Protein AF-A0A1M5DDL8-F1 (afdb_monomer_lite)

Secondary structure (DSSP, 8-state):
--------S-SSSSSSSSSS-S--PPP----PPEEEEEEEEEEETTEEEETTEEEEEEEEEEEEEEEEETTEEEEEEE-GGG--TT-EEEEEE-TTS-EEEEEEEE--

pLDDT: mean 79.61, std 21.24, range [33.72, 97.06]

Sequence (108 aa):
MIAKGAAPVGFLLILAVLVQGLFTAPPCAAQGHRFLNGRVEALEPQTLVIDGNEFPIHPHCQVFIQSRVSGAIQEDPGEIKDLRVRDQVTIRINPEGSVDQILIERYH

Radius of gyration: 28.94 Å; chains: 1; bounding box: 76×80×45 Å

Structure (mmCIF, N/CA/C/O backbone):
data_AF-A0A1M5DDL8-F1
#
_entry.id   AF-A0A1M5DDL8-F1
#
loop_
_atom_site.group_PDB
_atom_site.id
_atom_site.type_symbol
_atom_site.label_atom_id
_atom_site.label_alt_id
_atom_site.label_comp_id
_atom_site.label_asym_id
_atom_site.label_entity_id
_atom_site.label_seq_id
_atom_site.pdbx_PDB_ins_code
_atom_site.Cartn_x
_atom_site.Cartn_y
_atom_site.Cartn_z
_atom_site.occupancy
_atom_site.B_iso_or_equiv
_atom_site.auth_seq_id
_atom_site.auth_comp_id
_atom_site.auth_asym_id
_atom_site.auth_atom_id
_atom_site.pdbx_PDB_model_num
ATOM 1 N N . MET A 1 1 ? 60.513 -61.195 -32.822 1.00 39.25 1 MET A N 1
ATOM 2 C CA . MET A 1 1 ? 60.461 -59.719 -32.776 1.00 39.25 1 MET A CA 1
ATOM 3 C C . MET A 1 1 ? 59.472 -59.316 -31.691 1.00 39.25 1 MET A C 1
ATOM 5 O O . MET A 1 1 ? 58.354 -59.808 -31.690 1.00 39.25 1 MET A O 1
ATOM 9 N N . ILE A 1 2 ? 59.946 -58.530 -30.725 1.00 36.59 2 ILE A N 1
ATOM 10 C CA . ILE A 1 2 ? 59.203 -57.862 -29.637 1.00 36.59 2 ILE A CA 1
ATOM 11 C C . ILE A 1 2 ? 58.346 -56.757 -30.312 1.00 36.59 2 ILE A C 1
ATOM 13 O O . ILE A 1 2 ? 58.822 -56.172 -31.278 1.00 36.59 2 ILE A O 1
ATOM 17 N N . ALA A 1 3 ? 57.075 -56.498 -29.978 1.00 33.72 3 ALA A N 1
ATOM 18 C CA . ALA A 1 3 ? 56.663 -55.817 -28.752 1.00 33.72 3 ALA A CA 1
ATOM 19 C C . ALA A 1 3 ? 55.163 -55.962 -28.420 1.00 33.72 3 ALA A C 1
ATOM 21 O O . ALA A 1 3 ? 54.294 -55.850 -29.281 1.00 33.72 3 ALA A O 1
ATOM 22 N N . LYS A 1 4 ? 54.897 -56.117 -27.114 1.00 42.97 4 LYS A N 1
ATOM 23 C CA . LYS A 1 4 ? 53.691 -55.643 -26.422 1.00 42.97 4 LYS A CA 1
ATOM 24 C C . LYS A 1 4 ? 53.614 -54.115 -26.538 1.00 42.97 4 LYS A C 1
ATOM 26 O O . LYS A 1 4 ? 54.635 -53.455 -26.376 1.00 42.97 4 LYS A O 1
ATOM 31 N N . GLY A 1 5 ? 52.414 -53.561 -26.680 1.00 37.72 5 GLY A N 1
ATOM 32 C CA . GLY A 1 5 ? 52.197 -52.120 -26.554 1.00 37.72 5 GLY A CA 1
ATOM 33 C C . GLY A 1 5 ? 50.715 -51.782 -26.543 1.00 37.72 5 GLY A C 1
ATOM 34 O O . GLY A 1 5 ? 50.092 -51.694 -27.592 1.00 37.72 5 GLY A O 1
ATOM 35 N N . ALA A 1 6 ? 50.161 -51.645 -25.341 1.00 49.34 6 ALA A N 1
ATOM 36 C CA . ALA A 1 6 ? 48.825 -51.129 -25.101 1.00 49.34 6 ALA A CA 1
ATOM 37 C C . ALA A 1 6 ? 48.674 -49.723 -25.705 1.00 49.34 6 ALA A C 1
ATOM 39 O O . ALA A 1 6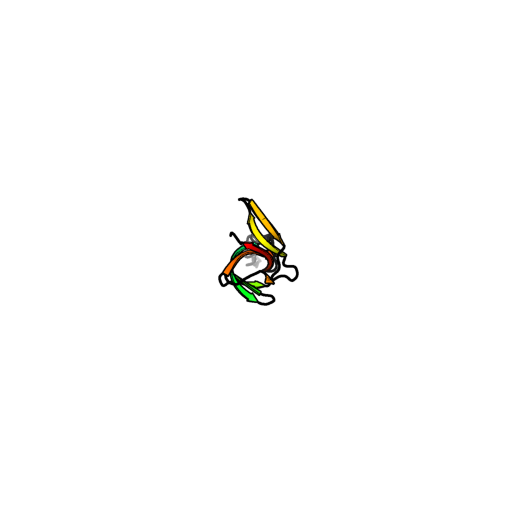 ? 49.529 -48.869 -25.483 1.00 49.34 6 ALA A O 1
ATOM 40 N N . ALA A 1 7 ? 47.573 -49.476 -26.413 1.00 47.25 7 ALA A N 1
ATOM 41 C CA . ALA A 1 7 ? 47.107 -48.125 -26.705 1.00 47.25 7 ALA A CA 1
ATOM 42 C C . ALA A 1 7 ? 45.867 -47.847 -25.830 1.00 47.25 7 ALA A C 1
ATOM 44 O O . ALA A 1 7 ? 44.967 -48.688 -25.769 1.00 47.25 7 ALA A O 1
ATOM 45 N N . PRO A 1 8 ? 45.847 -46.732 -25.082 1.00 48.94 8 PRO A N 1
ATOM 46 C CA . PRO A 1 8 ? 44.968 -46.533 -23.936 1.00 48.94 8 PRO A CA 1
ATOM 47 C C . PRO A 1 8 ? 43.523 -46.223 -24.341 1.00 48.94 8 PRO A C 1
ATOM 49 O O . PRO A 1 8 ? 43.257 -45.355 -25.170 1.00 48.94 8 PRO A O 1
ATOM 52 N N . VAL A 1 9 ? 42.587 -46.871 -23.645 1.00 49.62 9 VAL A N 1
ATOM 53 C CA . VAL A 1 9 ? 41.129 -46.628 -23.622 1.00 49.62 9 VAL A CA 1
ATOM 54 C C . VAL A 1 9 ? 40.812 -45.303 -22.893 1.00 49.62 9 VAL A C 1
ATOM 56 O O . VAL A 1 9 ? 39.950 -45.225 -22.030 1.00 49.62 9 VAL A O 1
ATOM 59 N N . GLY A 1 10 ? 41.563 -44.238 -23.173 1.00 45.41 10 GLY A N 1
ATOM 60 C CA . GLY A 1 10 ? 41.657 -43.081 -22.275 1.00 45.41 10 GLY A CA 1
ATOM 61 C C . GLY A 1 10 ? 41.602 -41.717 -22.944 1.00 45.41 10 GLY A C 1
ATOM 62 O O . GLY A 1 10 ? 42.085 -40.762 -22.350 1.00 45.41 10 GLY A O 1
ATOM 63 N N . PHE A 1 11 ? 41.076 -41.598 -24.167 1.00 41.62 11 PHE A N 1
ATOM 64 C CA . PHE A 1 11 ? 41.104 -40.311 -24.880 1.00 41.62 11 PHE A CA 1
ATOM 65 C C . PHE A 1 11 ? 39.832 -39.964 -25.662 1.00 41.62 11 PHE A C 1
ATOM 67 O O . PHE A 1 11 ? 39.866 -39.202 -26.620 1.00 41.62 11 PHE A O 1
ATOM 74 N N . LEU A 1 12 ? 38.685 -40.507 -25.253 1.00 40.31 12 LEU A N 1
ATOM 75 C CA . LEU A 1 12 ? 37.387 -40.157 -25.844 1.00 40.31 12 LEU A CA 1
ATOM 76 C C . LEU A 1 12 ? 36.331 -39.907 -24.762 1.00 40.31 12 LEU A C 1
ATOM 78 O O . LEU A 1 12 ? 35.172 -40.277 -24.885 1.00 40.31 12 LEU A O 1
ATOM 82 N N . LEU A 1 13 ? 36.768 -39.289 -23.664 1.00 44.38 13 LEU A N 1
ATOM 83 C CA . LEU A 1 13 ? 35.917 -38.914 -22.531 1.00 44.38 13 LEU A CA 1
ATOM 84 C C . LEU A 1 13 ? 36.257 -37.509 -22.001 1.00 44.38 13 LEU A C 1
ATOM 86 O O . LEU A 1 13 ? 35.996 -37.191 -20.849 1.00 44.38 13 LEU A O 1
ATOM 90 N N . ILE A 1 14 ? 36.848 -36.656 -22.848 1.00 50.62 14 ILE A N 1
ATOM 91 C CA . ILE A 1 14 ? 37.189 -35.259 -22.510 1.00 50.62 14 ILE A CA 1
ATOM 92 C C . ILE A 1 14 ? 36.778 -34.299 -23.645 1.00 50.62 14 ILE A C 1
ATOM 94 O O . ILE A 1 14 ? 37.400 -33.271 -23.875 1.00 50.62 14 ILE A O 1
ATOM 98 N N . LEU A 1 15 ? 35.713 -34.625 -24.387 1.00 41.25 15 LEU A N 1
ATOM 99 C CA . LEU A 1 15 ? 35.094 -33.685 -25.338 1.00 41.25 15 LEU A CA 1
ATOM 100 C C . LEU A 1 15 ? 33.578 -33.531 -25.139 1.00 41.25 15 LEU A C 1
ATOM 102 O O . LEU A 1 15 ? 32.898 -32.957 -25.977 1.00 41.25 15 LEU A O 1
ATOM 106 N N . ALA A 1 16 ? 33.040 -34.028 -24.022 1.00 45.97 16 ALA A N 1
ATOM 107 C CA . ALA A 1 16 ? 31.632 -33.842 -23.659 1.00 45.97 16 ALA A CA 1
ATOM 108 C C . ALA A 1 16 ? 31.428 -32.825 -22.518 1.00 45.97 16 ALA A C 1
ATOM 110 O O . ALA A 1 16 ? 30.296 -32.503 -22.184 1.00 45.97 16 ALA A O 1
ATOM 111 N N . VAL A 1 17 ? 32.508 -32.297 -21.926 1.00 49.91 17 VAL A N 1
ATOM 112 C CA . VAL A 1 17 ? 32.436 -31.450 -20.715 1.00 49.91 17 VAL A CA 1
ATOM 113 C C . VAL A 1 17 ? 32.627 -29.954 -21.012 1.00 49.91 17 VAL A C 1
ATOM 115 O O . VAL A 1 17 ? 32.419 -29.118 -20.142 1.00 49.91 17 VAL A O 1
ATOM 118 N N . LEU A 1 18 ? 32.966 -29.569 -22.248 1.00 46.00 18 LEU A N 1
ATOM 119 C CA . LEU A 1 18 ? 33.378 -28.189 -22.553 1.00 46.00 18 LEU A CA 1
ATOM 120 C C . LEU A 1 18 ? 32.330 -27.316 -23.264 1.00 46.00 18 LEU A C 1
ATOM 122 O O . LEU A 1 18 ? 32.648 -26.203 -23.668 1.00 46.00 18 LEU A O 1
ATOM 126 N N . VAL A 1 19 ? 31.077 -27.776 -23.381 1.00 48.41 19 VAL A N 1
ATOM 127 C CA . VAL A 1 19 ? 29.967 -26.984 -23.960 1.00 48.41 19 VAL A CA 1
ATOM 128 C C . VAL A 1 19 ? 28.689 -27.095 -23.115 1.00 48.41 19 VAL A C 1
ATOM 130 O O . VAL A 1 19 ? 27.586 -27.229 -23.629 1.00 48.41 19 VAL A O 1
ATOM 133 N N . GLN A 1 20 ? 28.822 -27.063 -21.787 1.00 47.41 20 GLN A N 1
ATOM 134 C CA . GLN A 1 20 ? 27.682 -26.808 -20.886 1.00 47.41 20 GLN A CA 1
ATOM 135 C C . GLN A 1 20 ? 27.871 -25.549 -20.024 1.00 47.41 20 GLN A C 1
ATOM 137 O O . GLN A 1 20 ? 27.001 -25.192 -19.239 1.00 47.41 20 GLN A O 1
ATOM 142 N N . GLY A 1 21 ? 28.977 -24.822 -20.205 1.00 48.19 21 GLY A N 1
ATOM 143 C CA . GLY A 1 21 ? 29.317 -23.628 -19.426 1.00 48.19 21 GLY A CA 1
ATOM 144 C C . GLY A 1 21 ? 28.793 -22.310 -19.997 1.00 48.19 21 GLY A C 1
ATOM 145 O O . GLY A 1 21 ? 29.508 -21.317 -19.930 1.00 48.19 21 GLY A O 1
ATOM 146 N N . LEU A 1 22 ? 27.605 -22.281 -20.609 1.00 53.03 22 LEU A N 1
ATOM 147 C CA . LEU A 1 22 ? 27.123 -21.072 -21.293 1.00 53.03 22 LEU A CA 1
ATOM 148 C C . LEU A 1 22 ? 25.635 -20.777 -21.103 1.00 53.03 22 LEU A C 1
ATOM 150 O O . LEU A 1 22 ? 25.024 -20.195 -21.981 1.00 53.03 22 LEU A O 1
ATOM 154 N N . PHE A 1 23 ? 25.051 -21.115 -19.952 1.00 54.66 23 PHE A N 1
ATOM 155 C CA . PHE A 1 23 ? 23.749 -20.559 -19.554 1.00 54.66 23 PHE A CA 1
ATOM 156 C C . PHE A 1 23 ? 23.627 -20.410 -18.038 1.00 54.66 23 PHE A C 1
ATOM 158 O O . PHE A 1 23 ? 22.750 -20.991 -17.416 1.00 54.66 23 PHE A O 1
ATOM 165 N N . THR A 1 24 ? 24.481 -19.592 -17.432 1.00 51.19 24 THR A N 1
ATOM 166 C CA . THR A 1 24 ? 24.142 -18.950 -16.155 1.00 51.19 24 THR A CA 1
ATOM 167 C C . THR A 1 24 ? 24.708 -17.539 -16.156 1.00 51.19 24 THR A C 1
ATOM 169 O O . THR A 1 24 ? 25.619 -17.210 -15.399 1.00 51.19 24 THR A O 1
ATOM 172 N N . ALA A 1 25 ? 24.157 -16.672 -17.009 1.00 50.19 25 ALA A N 1
ATOM 173 C CA . ALA A 1 25 ? 23.990 -15.315 -16.518 1.00 50.19 25 ALA A CA 1
ATOM 174 C C . ALA A 1 25 ? 23.084 -15.472 -15.284 1.00 50.19 25 ALA A C 1
ATOM 176 O O . ALA A 1 25 ? 21.985 -16.017 -15.447 1.00 50.19 25 ALA A O 1
ATOM 177 N N . PRO A 1 26 ? 23.506 -15.104 -14.057 1.00 54.75 26 PRO A N 1
ATOM 178 C CA . PRO A 1 26 ? 22.509 -14.889 -13.021 1.00 54.75 26 PRO A CA 1
ATOM 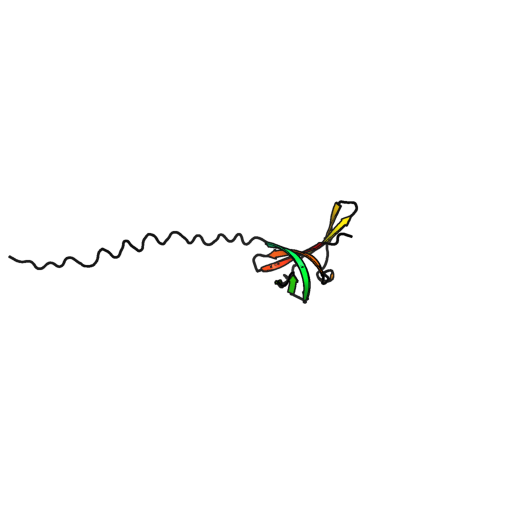179 C C . PRO A 1 26 ? 21.478 -13.955 -13.655 1.00 54.75 26 PRO A C 1
ATOM 181 O O . PRO A 1 26 ? 21.901 -13.018 -14.350 1.00 54.75 26 PRO A O 1
ATOM 184 N N . PRO A 1 27 ? 20.160 -14.211 -13.531 1.00 50.91 27 PRO A N 1
ATOM 185 C CA . PRO A 1 27 ? 19.205 -13.195 -13.920 1.00 50.91 27 PRO A CA 1
ATOM 186 C C . PRO A 1 27 ? 19.698 -11.947 -13.209 1.00 50.91 27 PRO A C 1
ATOM 188 O O . PRO A 1 27 ? 19.857 -11.947 -11.987 1.00 50.91 27 PRO A O 1
ATOM 191 N N . CYS A 1 28 ? 20.096 -10.944 -13.989 1.00 48.12 28 CYS A N 1
ATOM 192 C CA . CYS A 1 28 ? 20.357 -9.630 -13.460 1.00 48.12 28 CYS A CA 1
ATOM 193 C C . CYS A 1 28 ? 18.976 -9.211 -12.976 1.00 48.12 28 CYS A C 1
ATOM 195 O O . CYS A 1 28 ? 18.156 -8.710 -13.743 1.00 48.12 28 CYS A O 1
ATOM 197 N N . ALA A 1 29 ? 18.653 -9.616 -11.749 1.00 52.66 29 ALA A N 1
ATOM 198 C CA . ALA A 1 29 ? 17.470 -9.211 -11.059 1.00 52.66 29 ALA A CA 1
ATOM 199 C C . ALA A 1 29 ? 17.738 -7.735 -10.859 1.00 52.66 29 ALA A C 1
ATOM 201 O O . ALA A 1 29 ? 18.417 -7.328 -9.919 1.00 52.66 29 ALA A O 1
ATOM 202 N N . ALA A 1 30 ? 17.265 -6.934 -11.810 1.00 51.50 30 ALA A N 1
ATOM 203 C CA . ALA A 1 30 ? 16.796 -5.615 -11.493 1.00 51.50 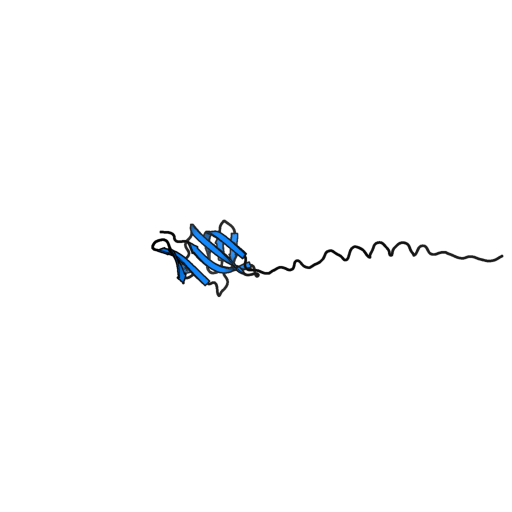30 ALA A CA 1
ATOM 204 C C . ALA A 1 30 ? 15.793 -5.847 -10.362 1.00 51.50 30 ALA A C 1
ATOM 206 O O . ALA A 1 30 ? 14.625 -6.155 -10.587 1.00 51.50 30 ALA A O 1
ATOM 207 N N . GLN A 1 31 ? 16.308 -5.842 -9.136 1.00 64.06 31 GLN A N 1
ATOM 208 C CA . GLN A 1 31 ? 15.566 -5.811 -7.895 1.00 64.06 31 GLN A CA 1
ATOM 209 C C . GLN A 1 31 ? 14.954 -4.412 -7.859 1.00 64.06 31 GLN A C 1
ATOM 211 O O . GLN A 1 31 ? 15.420 -3.505 -7.181 1.00 64.06 31 GLN A O 1
ATOM 216 N N . GLY A 1 32 ? 14.003 -4.206 -8.762 1.00 77.56 32 GLY A N 1
ATOM 217 C CA . GLY A 1 32 ? 13.247 -2.988 -8.916 1.00 77.56 32 GLY A CA 1
ATOM 218 C C . GLY A 1 32 ? 12.005 -3.077 -8.056 1.00 77.56 32 GLY A C 1
ATOM 219 O O . GLY A 1 32 ? 11.511 -4.164 -7.745 1.00 77.56 32 GLY A O 1
ATOM 220 N N . HIS A 1 33 ? 11.491 -1.913 -7.693 1.00 87.31 33 HIS A N 1
ATOM 221 C CA . HIS A 1 33 ? 10.183 -1.834 -7.075 1.00 87.31 33 HIS A CA 1
ATOM 222 C C . HIS A 1 33 ? 9.128 -2.423 -8.015 1.00 87.31 33 HIS A C 1
ATOM 224 O O . HIS A 1 33 ? 9.144 -2.178 -9.225 1.00 87.31 33 HIS A O 1
ATOM 230 N N . ARG A 1 34 ? 8.205 -3.199 -7.452 1.00 92.19 34 ARG A N 1
ATOM 231 C CA . ARG A 1 34 ? 7.029 -3.704 -8.163 1.00 92.19 34 ARG A CA 1
ATOM 232 C C . ARG A 1 34 ? 5.820 -2.888 -7.746 1.00 92.19 34 ARG A C 1
ATOM 234 O O . ARG A 1 34 ? 5.686 -2.560 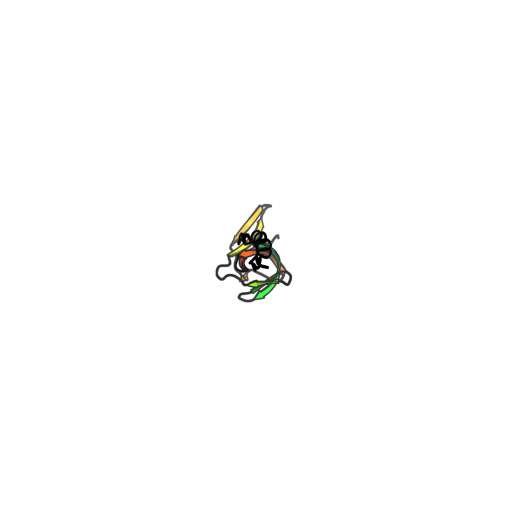-6.575 1.00 92.19 34 ARG A O 1
ATOM 241 N N . PHE A 1 35 ? 4.940 -2.596 -8.692 1.00 93.69 35 PHE A N 1
ATOM 242 C CA . PHE A 1 35 ? 3.682 -1.914 -8.413 1.00 93.69 35 PHE A CA 1
ATOM 243 C C . PHE A 1 35 ? 2.528 -2.890 -8.606 1.00 93.69 35 PHE A C 1
ATOM 245 O O . PHE A 1 35 ? 2.538 -3.675 -9.559 1.00 93.69 35 PHE A O 1
ATOM 252 N N . LEU A 1 36 ? 1.567 -2.865 -7.689 1.00 94.19 36 LEU A N 1
ATOM 253 C CA . LEU A 1 36 ? 0.370 -3.692 -7.750 1.00 94.19 36 LEU A CA 1
ATOM 254 C C . LEU A 1 36 ? -0.846 -2.852 -7.388 1.00 94.19 36 LEU A C 1
ATOM 256 O O . LEU A 1 36 ? -0.848 -2.168 -6.370 1.00 94.19 36 LEU A O 1
ATOM 260 N N . ASN A 1 37 ? -1.881 -2.950 -8.213 1.00 95.00 37 ASN A N 1
ATOM 261 C CA . ASN A 1 37 ? -3.163 -2.314 -7.960 1.00 95.00 37 ASN A CA 1
ATOM 262 C C . ASN A 1 37 ? -4.128 -3.391 -7.486 1.00 95.00 37 ASN A C 1
ATOM 264 O O . ASN A 1 37 ? -4.130 -4.489 -8.044 1.00 95.00 37 ASN A O 1
ATOM 268 N N . GLY A 1 38 ? -4.963 -3.068 -6.511 1.00 95.50 38 GLY A N 1
ATOM 269 C CA . GLY A 1 38 ? -5.961 -4.009 -6.032 1.00 95.50 38 GLY A CA 1
ATOM 270 C C . GLY A 1 38 ? -6.843 -3.434 -4.943 1.00 95.50 38 GLY A C 1
ATOM 271 O O . GLY A 1 38 ? -6.801 -2.236 -4.644 1.00 95.50 38 GLY A O 1
ATOM 272 N N . ARG A 1 39 ? -7.675 -4.296 -4.366 1.00 96.38 39 ARG A N 1
ATOM 273 C CA . ARG A 1 39 ? -8.597 -3.927 -3.298 1.00 96.38 39 ARG A CA 1
ATOM 274 C C . ARG A 1 39 ? -8.129 -4.468 -1.959 1.00 96.38 39 ARG A C 1
ATOM 276 O O . ARG A 1 39 ? -7.804 -5.643 -1.837 1.00 96.38 39 ARG A O 1
ATOM 283 N N . VAL A 1 40 ? -8.174 -3.625 -0.932 1.00 96.00 40 VAL A N 1
ATOM 284 C CA . VAL A 1 40 ? -7.873 -4.047 0.441 1.00 96.00 40 VAL A CA 1
ATOM 285 C C . VAL A 1 40 ? -8.965 -4.990 0.945 1.00 96.00 40 VAL A C 1
ATOM 287 O O . VAL A 1 40 ? -10.139 -4.618 1.000 1.00 96.00 40 VAL A O 1
ATOM 290 N N . GLU A 1 41 ? -8.593 -6.194 1.359 1.00 96.56 41 GLU A N 1
ATOM 291 C CA . GLU A 1 41 ? -9.509 -7.182 1.944 1.00 96.56 41 GLU A CA 1
ATOM 292 C C . GLU A 1 41 ? -9.381 -7.246 3.467 1.00 96.56 41 GLU A C 1
ATOM 294 O O . GLU A 1 41 ? -10.388 -7.353 4.168 1.00 96.56 41 GLU A O 1
ATOM 299 N N . ALA A 1 42 ? -8.158 -7.106 3.980 1.00 94.12 42 ALA A N 1
ATOM 300 C CA . ALA A 1 42 ? -7.859 -7.064 5.404 1.00 94.12 42 ALA A CA 1
ATOM 301 C C . ALA A 1 42 ? -6.626 -6.192 5.686 1.00 94.12 42 ALA A C 1
ATOM 303 O O . ALA A 1 42 ? -5.750 -6.019 4.835 1.00 94.12 42 ALA A O 1
ATOM 304 N N . LEU A 1 43 ? -6.579 -5.644 6.901 1.00 93.06 43 LEU A N 1
ATOM 305 C CA . LEU A 1 43 ? -5.472 -4.843 7.410 1.00 93.06 43 LEU A CA 1
ATOM 306 C C . LEU A 1 43 ? -5.121 -5.327 8.817 1.00 93.06 43 LEU A C 1
ATOM 308 O O . LEU A 1 43 ? -5.935 -5.232 9.737 1.00 93.06 43 LEU A O 1
ATOM 312 N N . GLU A 1 44 ? -3.900 -5.817 8.970 1.00 89.94 44 GLU A N 1
ATOM 313 C CA . GLU A 1 44 ? -3.299 -6.192 10.245 1.00 89.94 44 GLU A CA 1
ATOM 314 C C . GLU A 1 44 ? -2.165 -5.212 10.592 1.00 89.94 44 GLU A C 1
ATOM 316 O O . GLU A 1 44 ? -1.706 -4.472 9.718 1.00 89.94 44 GLU A O 1
ATOM 321 N N . PRO A 1 45 ? -1.663 -5.180 11.843 1.00 85.06 45 PRO A N 1
ATOM 322 C CA . PRO A 1 45 ? -0.672 -4.186 12.268 1.00 85.06 45 PRO A CA 1
ATOM 323 C C . PRO A 1 45 ? 0.597 -4.104 11.406 1.00 85.06 45 PRO A C 1
ATOM 325 O O . PRO A 1 45 ? 1.239 -3.057 11.379 1.00 85.06 45 PRO A O 1
ATOM 328 N N . GLN A 1 46 ? 0.977 -5.195 10.735 1.00 91.81 46 GLN A N 1
ATOM 329 C CA . GLN A 1 46 ? 2.173 -5.275 9.886 1.00 91.81 46 GLN A CA 1
ATOM 330 C C . GLN A 1 46 ? 1.919 -5.991 8.553 1.00 91.81 46 GLN A C 1
ATOM 332 O O . GLN A 1 46 ? 2.871 -6.251 7.820 1.00 91.81 46 GLN A O 1
ATOM 337 N N . THR A 1 47 ? 0.663 -6.296 8.223 1.00 94.94 47 THR A N 1
ATOM 338 C CA . THR A 1 47 ? 0.314 -7.076 7.030 1.00 94.94 47 THR A CA 1
ATOM 339 C C . THR A 1 47 ? -0.873 -6.440 6.328 1.00 94.94 47 THR A C 1
ATOM 341 O O . THR A 1 47 ? -1.860 -6.057 6.958 1.00 94.94 47 THR A O 1
ATOM 344 N N . LEU A 1 48 ? -0.778 -6.335 5.010 1.00 95.12 48 LEU A N 1
ATOM 345 C CA . LEU A 1 48 ? -1.819 -5.826 4.133 1.00 95.12 48 LEU A CA 1
ATOM 346 C C . LEU A 1 48 ? -2.272 -6.944 3.198 1.00 95.12 48 LEU A C 1
ATOM 348 O O . LEU A 1 48 ? -1.440 -7.551 2.527 1.00 95.12 48 LEU A O 1
ATOM 352 N N . VAL A 1 49 ? -3.579 -7.196 3.134 1.00 96.31 49 VAL A N 1
ATOM 353 C CA . VAL A 1 49 ? -4.146 -8.209 2.237 1.00 96.31 49 VAL A CA 1
ATOM 354 C C . VAL A 1 49 ? -4.848 -7.520 1.077 1.00 96.31 49 VAL A C 1
ATOM 356 O O . VAL A 1 49 ? -5.796 -6.759 1.292 1.00 96.31 49 VAL A O 1
ATOM 359 N N . ILE A 1 50 ? -4.376 -7.777 -0.143 1.00 95.19 50 ILE A N 1
ATOM 360 C CA . ILE A 1 50 ? -4.912 -7.212 -1.384 1.00 95.19 50 ILE A CA 1
ATOM 361 C C . ILE A 1 50 ? -5.245 -8.337 -2.360 1.00 95.19 50 ILE A C 1
ATOM 363 O O . ILE A 1 50 ? -4.361 -9.106 -2.744 1.00 95.19 50 ILE A O 1
ATOM 367 N N . ASP A 1 51 ? -6.511 -8.405 -2.775 1.00 92.50 51 ASP A N 1
ATOM 368 C CA . ASP A 1 51 ? -7.038 -9.405 -3.715 1.00 92.50 51 ASP A CA 1
ATOM 369 C C . ASP A 1 51 ? -6.569 -10.843 -3.382 1.00 92.50 51 ASP A C 1
ATOM 371 O O . ASP A 1 51 ? -6.042 -11.564 -4.235 1.00 92.50 51 ASP A O 1
ATOM 375 N N . GLY A 1 52 ? -6.677 -11.238 -2.108 1.00 91.94 52 GLY A N 1
ATOM 376 C CA . GLY A 1 52 ? -6.250 -12.543 -1.594 1.00 91.94 52 GLY A CA 1
ATOM 377 C C . GLY A 1 52 ? -4.740 -12.748 -1.404 1.00 91.94 52 GLY A C 1
ATOM 378 O O . GLY A 1 52 ? -4.333 -13.840 -1.011 1.00 91.94 52 GLY A O 1
ATOM 379 N N . ASN A 1 53 ? -3.900 -11.741 -1.667 1.00 93.50 53 ASN A N 1
ATOM 380 C CA . ASN A 1 53 ? -2.450 -11.814 -1.471 1.00 93.50 53 ASN A CA 1
ATOM 381 C C . ASN A 1 53 ? -2.024 -11.016 -0.239 1.00 93.50 53 ASN A C 1
ATOM 383 O O . ASN A 1 53 ? -2.413 -9.860 -0.076 1.00 93.50 53 ASN A O 1
ATOM 387 N N . GLU A 1 54 ? -1.186 -11.619 0.597 1.00 95.94 54 GLU A N 1
ATOM 388 C CA . GLU A 1 54 ? -0.665 -10.994 1.811 1.00 95.94 54 GLU A CA 1
ATOM 389 C C . GLU A 1 54 ? 0.692 -10.339 1.550 1.00 95.94 54 GLU A C 1
ATOM 391 O O . GLU A 1 54 ? 1.592 -10.946 0.963 1.00 95.94 54 GLU A O 1
ATOM 396 N N . PHE A 1 55 ? 0.852 -9.107 2.027 1.00 95.62 55 PHE A N 1
ATOM 397 C CA . PHE A 1 55 ? 2.085 -8.347 1.898 1.00 95.62 55 PHE A CA 1
ATOM 398 C C . PHE A 1 55 ? 2.512 -7.757 3.247 1.00 95.62 55 PHE A C 1
ATOM 400 O O . PHE A 1 55 ? 1.719 -7.054 3.880 1.00 95.62 55 PHE A O 1
ATOM 407 N N . PRO A 1 56 ? 3.761 -7.977 3.692 1.00 96.69 56 PRO A N 1
ATOM 408 C CA . PRO A 1 56 ? 4.272 -7.328 4.890 1.00 96.69 56 PRO A CA 1
ATOM 409 C C . PRO A 1 56 ? 4.457 -5.827 4.645 1.00 96.69 56 PRO A C 1
ATOM 411 O O . PRO A 1 56 ? 4.924 -5.413 3.584 1.00 96.69 56 PRO A O 1
ATOM 414 N N . ILE A 1 57 ? 4.115 -5.003 5.629 1.00 95.50 57 ILE A N 1
ATOM 415 C CA . ILE A 1 57 ? 4.250 -3.545 5.572 1.00 95.50 57 ILE A CA 1
ATOM 416 C C . ILE A 1 57 ? 5.634 -3.162 6.098 1.00 95.50 57 ILE A C 1
ATOM 418 O O . ILE A 1 57 ? 6.006 -3.503 7.222 1.00 95.50 57 ILE A O 1
ATOM 422 N N . HIS A 1 58 ? 6.401 -2.430 5.295 1.00 95.31 58 HIS A N 1
ATOM 423 C CA . HIS A 1 58 ? 7.712 -1.943 5.699 1.00 95.31 58 HIS A CA 1
ATOM 424 C C . HIS A 1 58 ? 7.577 -0.903 6.835 1.00 95.31 58 HIS A C 1
ATOM 426 O O . HIS A 1 58 ? 6.681 -0.056 6.777 1.00 95.31 58 HIS A O 1
ATOM 432 N N . PRO A 1 59 ? 8.481 -0.861 7.836 1.00 92.25 59 PRO A N 1
ATOM 433 C CA . PRO A 1 59 ? 8.399 0.096 8.952 1.00 92.25 59 PRO A CA 1
ATOM 434 C C . PRO A 1 59 ? 8.383 1.575 8.537 1.00 92.25 59 PRO A C 1
ATOM 436 O O . PRO A 1 59 ? 7.912 2.433 9.278 1.00 92.25 59 PRO A O 1
ATOM 439 N N . HIS A 1 60 ? 8.913 1.872 7.351 1.00 92.56 60 HIS A N 1
ATOM 440 C CA . HIS A 1 60 ? 8.954 3.212 6.761 1.00 92.56 60 HIS A CA 1
ATOM 441 C C . HIS A 1 60 ? 7.992 3.370 5.578 1.00 92.56 60 HIS A C 1
ATOM 443 O O . HIS A 1 60 ? 8.249 4.177 4.686 1.00 92.56 60 HIS A O 1
ATOM 449 N N . CYS A 1 61 ? 6.921 2.572 5.540 1.00 94.50 61 CYS A N 1
ATOM 450 C CA . CYS A 1 61 ? 5.922 2.646 4.486 1.00 94.50 61 CYS A CA 1
ATOM 451 C C . CYS A 1 61 ? 5.302 4.046 4.426 1.00 94.50 61 CYS A C 1
ATOM 453 O O . CYS A 1 61 ? 4.784 4.560 5.418 1.00 94.50 61 CYS A O 1
ATOM 455 N N . GLN A 1 62 ? 5.342 4.653 3.245 1.00 96.56 62 GLN A N 1
ATOM 456 C CA . GLN A 1 62 ? 4.703 5.938 2.986 1.00 96.56 62 GLN A CA 1
ATOM 457 C C . GLN A 1 62 ? 3.274 5.711 2.508 1.00 96.56 62 GLN A C 1
ATOM 459 O O . GLN A 1 62 ? 3.034 4.829 1.687 1.00 96.56 62 GLN A O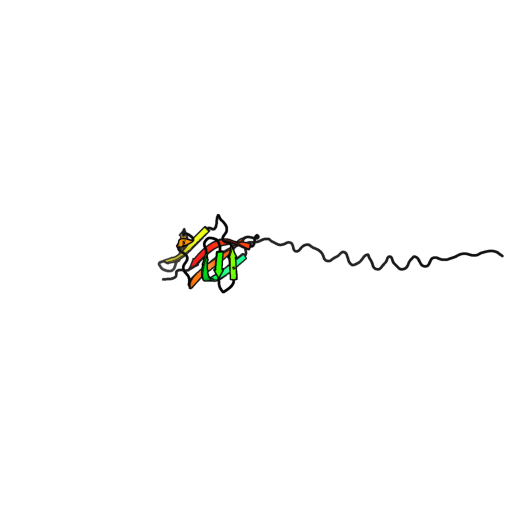 1
ATOM 464 N N . VAL A 1 63 ? 2.326 6.508 2.991 1.00 96.38 63 VAL A N 1
ATOM 465 C CA . VAL A 1 63 ? 0.933 6.430 2.548 1.00 96.38 63 VAL A CA 1
ATOM 466 C C . VAL A 1 63 ? 0.535 7.758 1.924 1.00 96.38 63 VAL A C 1
ATOM 468 O O . VAL A 1 63 ? 0.845 8.822 2.456 1.00 96.38 63 VAL A O 1
ATOM 471 N N . PHE A 1 64 ? -0.147 7.684 0.790 1.00 96.69 64 PHE A N 1
ATOM 472 C CA . PHE A 1 64 ? -0.657 8.824 0.046 1.00 96.69 64 PHE A CA 1
ATOM 473 C C . PHE A 1 64 ? -2.135 8.607 -0.246 1.00 96.69 64 PHE A C 1
ATOM 475 O O . PHE A 1 64 ? -2.557 7.489 -0.536 1.00 96.69 64 PHE A O 1
ATOM 482 N N . ILE A 1 65 ? -2.926 9.670 -0.186 1.00 95.50 65 ILE A N 1
ATOM 483 C CA . ILE A 1 65 ? -4.337 9.661 -0.558 1.00 95.50 65 ILE A CA 1
ATOM 484 C C . ILE A 1 65 ? -4.451 10.429 -1.863 1.00 95.50 65 ILE A C 1
ATOM 486 O O . ILE A 1 65 ? -4.221 11.635 -1.916 1.00 95.50 65 ILE A O 1
ATOM 490 N N . GLN A 1 66 ? -4.800 9.712 -2.920 1.00 93.75 66 GLN A N 1
ATOM 491 C CA . GLN A 1 66 ? -5.058 10.297 -4.215 1.00 93.75 66 GLN A CA 1
ATOM 492 C C . GLN A 1 66 ? -6.529 10.693 -4.305 1.00 93.75 66 GLN A C 1
ATOM 494 O O . GLN A 1 66 ? -7.420 9.845 -4.229 1.00 93.75 66 GLN A O 1
ATOM 499 N N . SER A 1 67 ? -6.786 11.982 -4.489 1.00 90.88 67 SER A N 1
ATOM 500 C CA . SER A 1 67 ? -8.128 12.524 -4.677 1.00 90.88 67 SER A CA 1
ATOM 501 C C . SER A 1 67 ? -8.239 13.265 -6.007 1.00 90.88 67 SER A C 1
ATOM 503 O O . SER A 1 67 ? -7.243 13.677 -6.611 1.00 90.88 67 SER A O 1
ATOM 505 N N . ARG A 1 68 ? -9.472 13.408 -6.505 1.00 87.88 68 ARG A N 1
ATOM 506 C CA . ARG A 1 68 ? -9.760 14.240 -7.676 1.00 87.88 68 ARG A CA 1
ATOM 507 C C . ARG A 1 68 ? -10.394 15.546 -7.215 1.00 87.88 68 ARG A C 1
ATOM 509 O O . ARG A 1 68 ? -11.510 15.546 -6.707 1.00 87.88 68 ARG A O 1
ATOM 516 N N . VAL A 1 69 ? -9.712 16.660 -7.463 1.00 84.75 69 VAL A N 1
ATOM 517 C CA . VAL A 1 69 ? -10.190 18.007 -7.129 1.00 84.75 69 VAL A CA 1
ATOM 518 C C . VAL A 1 69 ? -10.240 18.831 -8.408 1.00 84.75 69 VAL A C 1
ATOM 520 O O . VAL A 1 69 ? -9.229 19.026 -9.078 1.00 84.75 69 VAL A O 1
ATOM 523 N N . SER A 1 70 ? -11.434 19.294 -8.786 1.00 83.50 70 SER A N 1
ATOM 524 C CA . SER A 1 70 ? -11.638 20.174 -9.951 1.00 83.50 70 SER A CA 1
ATOM 525 C C . SER A 1 70 ? -11.040 19.643 -11.268 1.00 83.50 70 SER A C 1
ATOM 527 O O . SER A 1 70 ? -10.556 20.408 -12.097 1.00 83.50 70 SER A O 1
ATOM 529 N N . GLY A 1 71 ? -11.065 18.320 -11.467 1.00 83.12 71 GLY A N 1
ATOM 530 C CA . GLY A 1 71 ? -10.537 17.658 -12.668 1.00 83.12 71 GLY A CA 1
ATOM 531 C C . GLY A 1 71 ? -9.036 17.347 -12.641 1.00 83.12 71 GLY A C 1
ATOM 532 O O . GLY A 1 71 ? -8.563 16.653 -13.539 1.00 83.12 71 GLY A O 1
ATOM 533 N N . ALA A 1 72 ? -8.305 17.783 -11.612 1.00 85.88 72 ALA A N 1
ATOM 534 C CA . ALA A 1 72 ? -6.907 17.430 -11.385 1.00 85.88 72 ALA A CA 1
ATOM 535 C C . ALA A 1 72 ? -6.775 16.277 -10.379 1.00 85.88 72 ALA A C 1
ATOM 537 O O . ALA A 1 72 ? -7.636 16.085 -9.518 1.00 85.88 72 ALA A O 1
ATOM 538 N N . ILE A 1 73 ? -5.690 15.512 -10.508 1.00 88.69 73 ILE A N 1
ATOM 539 C CA . ILE A 1 73 ? -5.281 14.509 -9.524 1.00 88.69 73 ILE A CA 1
ATOM 540 C C . ILE A 1 73 ? -4.363 15.187 -8.511 1.00 88.69 73 ILE A C 1
ATOM 542 O O . ILE A 1 73 ? -3.391 15.834 -8.901 1.00 88.69 73 ILE A O 1
ATOM 546 N N . GLN A 1 74 ? -4.686 15.038 -7.232 1.00 90.69 74 GLN A N 1
ATOM 547 C CA . GLN A 1 74 ? -3.890 15.527 -6.115 1.00 90.69 74 GLN A CA 1
ATOM 548 C C . GLN A 1 74 ? -3.528 14.355 -5.205 1.00 90.69 74 GLN A C 1
ATOM 550 O O . GLN A 1 74 ? -4.352 13.470 -4.977 1.00 90.69 74 GLN A O 1
ATOM 555 N N . GLU A 1 75 ? -2.296 14.357 -4.703 1.00 92.62 75 GLU A N 1
ATOM 556 C CA . GLU A 1 75 ? -1.791 13.366 -3.757 1.00 92.62 75 GLU A CA 1
ATOM 557 C C . GLU A 1 75 ? -1.466 14.064 -2.443 1.00 92.62 75 GLU A C 1
ATOM 559 O O . GLU A 1 75 ? -0.559 14.895 -2.375 1.00 92.62 75 GLU A O 1
ATOM 564 N N . ASP A 1 76 ? -2.224 13.728 -1.407 1.00 93.62 76 ASP A N 1
ATOM 565 C CA . ASP A 1 76 ? -2.030 14.252 -0.062 1.00 93.62 76 ASP A CA 1
ATOM 566 C C . ASP A 1 76 ? -1.347 13.187 0.813 1.00 93.62 76 ASP A C 1
ATOM 568 O O . ASP A 1 76 ? -1.587 11.989 0.628 1.00 93.62 76 ASP A O 1
ATOM 572 N N . PRO A 1 77 ? -0.481 13.574 1.765 1.00 94.75 77 PRO A N 1
ATOM 573 C CA . PRO A 1 77 ? 0.106 12.620 2.698 1.00 94.75 77 PRO A CA 1
ATOM 574 C C . PRO A 1 77 ? -0.990 11.970 3.552 1.00 94.75 77 PRO A C 1
ATOM 576 O O . PRO A 1 77 ? -1.893 12.650 4.040 1.00 94.75 77 PRO A O 1
ATOM 579 N N . GLY A 1 78 ? -0.891 10.660 3.750 1.00 93.94 78 GLY A N 1
ATOM 580 C CA . GLY A 1 78 ? -1.799 9.875 4.581 1.00 93.94 78 GLY A CA 1
ATOM 581 C C . GLY A 1 78 ? -1.055 8.986 5.572 1.00 93.94 78 GLY A C 1
ATOM 582 O O . GLY A 1 78 ? 0.175 8.995 5.669 1.00 93.94 78 GLY A O 1
ATOM 583 N N . GLU A 1 79 ? -1.815 8.178 6.298 1.00 94.31 79 GLU A N 1
ATOM 584 C CA . GLU A 1 79 ? -1.315 7.208 7.266 1.00 94.31 79 GLU A CA 1
ATOM 585 C C . GLU A 1 79 ? -1.931 5.818 7.038 1.00 94.31 79 GLU A C 1
ATOM 587 O O . GLU A 1 79 ? -3.001 5.673 6.451 1.00 94.31 79 GLU A O 1
ATOM 592 N N . ILE A 1 80 ? -1.299 4.765 7.573 1.00 92.25 80 ILE A N 1
ATOM 593 C CA . ILE A 1 80 ? -1.816 3.383 7.479 1.00 92.25 80 ILE A CA 1
ATOM 594 C C . ILE A 1 80 ? -3.236 3.270 8.053 1.00 92.25 80 ILE A C 1
ATOM 596 O O . ILE A 1 80 ? -4.055 2.521 7.533 1.00 92.25 80 ILE A O 1
ATOM 600 N N . LYS A 1 81 ? -3.563 4.056 9.087 1.00 92.25 81 LYS A N 1
ATOM 601 C CA . LYS A 1 81 ? -4.905 4.090 9.695 1.00 92.25 81 LYS A CA 1
ATOM 602 C C . LYS A 1 81 ? -5.996 4.632 8.760 1.00 92.25 81 LYS A C 1
ATOM 604 O O . LYS A 1 81 ? -7.177 4.451 9.051 1.00 92.25 81 LYS A O 1
ATOM 609 N N . ASP A 1 82 ? -5.621 5.320 7.680 1.00 93.56 82 ASP A N 1
ATOM 610 C CA . ASP A 1 82 ? -6.572 5.863 6.710 1.00 93.56 82 ASP A CA 1
ATOM 611 C C . ASP A 1 82 ? -7.069 4.799 5.726 1.00 93.56 82 ASP A C 1
ATOM 613 O O . ASP A 1 82 ? -8.120 5.003 5.106 1.00 93.56 82 ASP A O 1
ATOM 617 N N . LEU A 1 83 ? -6.358 3.667 5.625 1.00 93.19 83 LEU A N 1
ATOM 618 C CA . LEU A 1 83 ? -6.771 2.498 4.856 1.00 93.19 83 LEU A CA 1
ATOM 619 C C . LEU A 1 83 ? -8.024 1.874 5.448 1.00 93.19 83 LEU A C 1
ATOM 621 O O . LEU A 1 83 ? -8.149 1.661 6.656 1.00 93.19 83 LEU A O 1
ATOM 625 N N . ARG A 1 84 ? -8.948 1.519 4.565 1.00 94.50 84 ARG A N 1
ATOM 626 C CA . ARG A 1 84 ? -10.169 0.806 4.922 1.00 94.50 84 ARG A CA 1
ATOM 627 C C . ARG A 1 84 ? -10.297 -0.448 4.085 1.00 94.50 84 ARG A C 1
ATOM 629 O O . ARG A 1 84 ? -9.895 -0.496 2.927 1.00 94.50 84 ARG A O 1
ATOM 636 N N . VAL A 1 85 ? -10.929 -1.461 4.668 1.00 95.00 85 VAL A N 1
ATOM 637 C CA . VAL A 1 85 ? -11.358 -2.637 3.911 1.00 95.00 85 VAL A CA 1
ATOM 638 C C . VAL A 1 85 ? -12.267 -2.168 2.772 1.00 95.00 85 VAL A C 1
ATOM 640 O O . VAL A 1 85 ? -13.201 -1.396 2.999 1.00 95.00 85 VAL A O 1
ATOM 643 N N . ARG A 1 86 ? -11.995 -2.668 1.565 1.00 94.38 86 ARG A N 1
ATOM 644 C CA . ARG A 1 86 ? -12.565 -2.297 0.258 1.00 94.38 86 ARG A CA 1
ATOM 645 C C . ARG A 1 86 ? -12.004 -1.038 -0.402 1.00 94.38 86 ARG A C 1
ATOM 647 O O . ARG A 1 86 ? -12.463 -0.740 -1.504 1.00 94.38 86 ARG A O 1
ATOM 654 N N . ASP A 1 87 ? -11.038 -0.343 0.197 1.00 94.50 87 ASP A N 1
ATOM 655 C CA . ASP A 1 87 ? -10.351 0.747 -0.501 1.00 94.50 87 ASP A CA 1
ATOM 656 C C . ASP A 1 87 ? -9.620 0.202 -1.737 1.00 94.50 87 ASP A C 1
ATOM 658 O O . ASP A 1 87 ? -9.043 -0.891 -1.711 1.00 94.50 87 ASP A O 1
ATOM 662 N N . GLN A 1 88 ? -9.668 0.974 -2.822 1.00 96.06 88 GLN A N 1
ATOM 663 C CA . GLN A 1 88 ? -8.861 0.727 -4.008 1.00 96.06 88 GLN A CA 1
ATOM 664 C C . GLN A 1 88 ? -7.482 1.343 -3.770 1.00 96.06 88 GLN A C 1
ATOM 666 O O . GLN A 1 88 ? -7.382 2.512 -3.388 1.00 96.06 88 GLN A O 1
ATOM 671 N N . VAL A 1 89 ? -6.427 0.551 -3.945 1.00 96.56 89 VAL A N 1
ATOM 672 C CA . VAL A 1 89 ? -5.059 0.980 -3.653 1.00 96.56 89 VAL A CA 1
ATOM 673 C C . VAL A 1 89 ? -4.094 0.576 -4.756 1.00 96.56 89 VAL A C 1
ATOM 675 O O . VAL A 1 89 ? -4.246 -0.467 -5.393 1.00 96.56 89 VAL A O 1
ATOM 678 N N . THR A 1 90 ? -3.058 1.387 -4.919 1.00 96.62 90 THR A N 1
ATOM 679 C CA . THR A 1 90 ? -1.841 1.044 -5.649 1.00 96.62 90 THR A CA 1
ATOM 680 C C . THR A 1 90 ? -0.702 0.940 -4.638 1.00 96.62 90 THR A C 1
ATOM 682 O O . THR A 1 90 ? -0.401 1.901 -3.933 1.00 96.62 90 THR A O 1
ATOM 685 N N . ILE A 1 91 ? -0.064 -0.223 -4.535 1.00 96.50 91 ILE A N 1
ATOM 686 C CA . ILE A 1 91 ? 1.060 -0.461 -3.627 1.00 96.50 91 ILE A CA 1
ATOM 687 C C . ILE A 1 91 ? 2.376 -0.551 -4.387 1.00 96.50 91 ILE A C 1
ATOM 689 O O . ILE A 1 91 ? 2.436 -1.082 -5.497 1.00 96.50 91 ILE A O 1
ATOM 693 N N . ARG A 1 92 ? 3.446 -0.069 -3.758 1.00 96.31 92 ARG A N 1
ATOM 694 C CA . ARG A 1 92 ? 4.826 -0.298 -4.175 1.00 96.31 92 ARG A CA 1
ATOM 695 C C . ARG A 1 92 ? 5.453 -1.320 -3.242 1.00 96.31 92 ARG A C 1
ATOM 697 O O . ARG A 1 92 ? 5.441 -1.159 -2.025 1.00 96.31 92 ARG A O 1
ATOM 704 N N . ILE A 1 93 ? 5.985 -2.374 -3.835 1.00 95.38 93 ILE A N 1
ATOM 705 C CA . ILE A 1 93 ? 6.634 -3.484 -3.154 1.00 95.38 93 ILE A CA 1
ATOM 706 C C . ILE A 1 93 ? 8.132 -3.342 -3.406 1.00 95.38 93 ILE A C 1
ATOM 708 O O . ILE A 1 93 ? 8.575 -3.284 -4.559 1.00 95.38 93 ILE A O 1
ATOM 712 N N . ASN A 1 94 ? 8.907 -3.258 -2.330 1.00 94.06 94 ASN A N 1
ATOM 713 C CA . ASN A 1 94 ? 10.358 -3.207 -2.379 1.00 94.06 94 ASN A CA 1
ATOM 714 C C . ASN A 1 94 ? 10.941 -4.567 -2.828 1.00 94.06 94 ASN A C 1
ATOM 716 O O . ASN A 1 94 ? 10.235 -5.579 -2.862 1.00 94.06 94 ASN A O 1
ATOM 720 N N . PRO A 1 95 ? 12.235 -4.634 -3.174 1.00 91.06 95 PRO A N 1
ATOM 721 C CA . PRO A 1 95 ? 12.842 -5.885 -3.628 1.00 91.06 95 PRO A CA 1
ATOM 722 C C . PRO A 1 95 ? 12.851 -7.022 -2.600 1.00 91.06 95 PRO A C 1
ATOM 724 O O . PRO A 1 95 ? 12.991 -8.184 -2.977 1.00 91.06 95 PRO A O 1
ATOM 727 N N . GLU A 1 96 ? 12.694 -6.692 -1.319 1.00 91.06 96 GLU A N 1
ATOM 728 C CA . GLU A 1 96 ? 12.596 -7.646 -0.210 1.00 91.06 96 GLU A CA 1
ATOM 729 C C . GLU A 1 96 ? 11.190 -8.260 -0.097 1.00 91.06 96 GLU A C 1
ATOM 731 O O . GLU A 1 96 ? 10.990 -9.209 0.657 1.00 91.06 96 GLU A O 1
ATOM 736 N N . GLY A 1 97 ? 10.217 -7.751 -0.862 1.00 91.06 97 GLY A N 1
ATOM 737 C CA . GLY A 1 97 ? 8.839 -8.241 -0.888 1.00 91.06 97 GLY A CA 1
ATOM 738 C C . GLY A 1 97 ? 7.891 -7.534 0.083 1.00 91.06 97 GLY A C 1
ATOM 739 O O . GLY A 1 97 ? 6.744 -7.954 0.204 1.00 91.06 97 GLY A O 1
ATOM 740 N N . SER A 1 98 ? 8.334 -6.464 0.746 1.00 94.94 98 SER A N 1
ATOM 741 C CA . SER A 1 98 ? 7.511 -5.651 1.650 1.00 94.94 98 SER A CA 1
ATOM 742 C C . SER A 1 98 ? 6.996 -4.378 0.985 1.00 94.94 98 SER A C 1
ATOM 744 O O . SER A 1 98 ? 7.618 -3.832 0.075 1.00 94.94 98 SER A O 1
ATOM 746 N N . VAL A 1 99 ? 5.843 -3.896 1.435 1.00 96.31 99 VAL A N 1
ATOM 747 C CA . VAL A 1 99 ? 5.214 -2.679 0.923 1.00 96.31 99 VAL A CA 1
ATOM 748 C C . VAL A 1 99 ? 5.879 -1.462 1.544 1.00 96.31 99 VAL A C 1
ATOM 750 O O . VAL A 1 99 ? 5.828 -1.281 2.759 1.00 96.31 99 VAL A O 1
ATOM 753 N N . ASP A 1 100 ? 6.487 -0.617 0.716 1.00 96.00 100 ASP A N 1
ATOM 754 C CA . 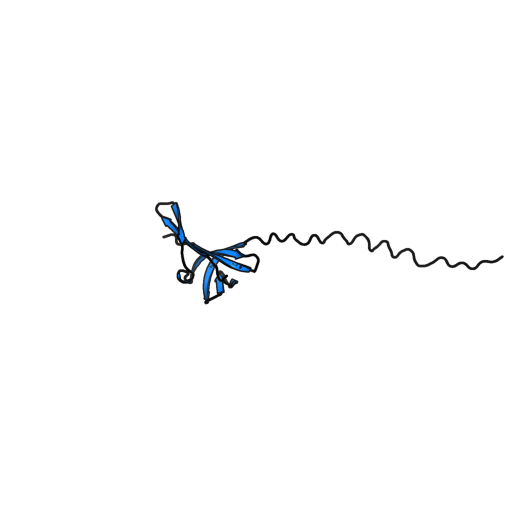ASP A 1 100 ? 7.155 0.615 1.145 1.00 96.00 100 ASP A CA 1
ATOM 755 C C . ASP A 1 100 ? 6.406 1.890 0.724 1.00 96.00 100 ASP A C 1
ATOM 757 O O . ASP A 1 100 ? 6.727 2.981 1.204 1.00 96.00 100 ASP A O 1
ATOM 761 N N . GLN A 1 101 ? 5.379 1.764 -0.120 1.00 96.75 101 GLN A N 1
ATOM 762 C CA . GLN A 1 101 ? 4.463 2.850 -0.458 1.00 96.75 101 GLN A CA 1
ATOM 763 C C . GLN A 1 101 ? 3.046 2.322 -0.707 1.00 96.75 101 GLN A C 1
ATOM 765 O O . GLN A 1 101 ? 2.870 1.294 -1.360 1.00 96.75 101 GLN A O 1
ATOM 770 N N . ILE A 1 102 ? 2.035 3.054 -0.246 1.00 96.88 102 ILE A N 1
ATOM 771 C CA . ILE A 1 102 ? 0.617 2.782 -0.496 1.00 96.88 102 ILE A CA 1
ATOM 772 C C . ILE A 1 102 ? -0.044 4.066 -0.990 1.00 96.88 102 ILE A C 1
ATOM 774 O O . ILE A 1 102 ? 0.036 5.102 -0.338 1.00 96.88 102 ILE A O 1
ATOM 778 N N . LEU A 1 103 ? -0.714 3.996 -2.130 1.00 97.06 103 LEU A N 1
ATOM 779 C CA . LEU A 1 103 ? -1.517 5.068 -2.700 1.00 97.06 103 LEU A CA 1
ATOM 780 C C . LEU A 1 103 ? -2.989 4.658 -2.625 1.00 97.06 103 LEU A C 1
ATOM 782 O O . LEU A 1 103 ? -3.384 3.673 -3.242 1.00 97.06 103 LEU A O 1
ATOM 786 N N . ILE A 1 104 ? -3.790 5.388 -1.856 1.00 96.12 104 ILE A N 1
ATOM 787 C CA . ILE A 1 104 ? -5.222 5.149 -1.663 1.00 96.12 104 ILE A CA 1
ATOM 788 C C . ILE A 1 104 ? -5.998 5.977 -2.678 1.00 96.12 104 ILE A C 1
ATOM 790 O O . ILE A 1 104 ? -5.929 7.203 -2.656 1.00 96.12 104 ILE A O 1
ATOM 794 N N . GLU A 1 105 ? -6.773 5.332 -3.539 1.00 93.50 105 GLU A N 1
ATOM 795 C CA . GLU A 1 105 ? -7.563 6.008 -4.564 1.00 93.50 105 GLU A CA 1
ATOM 796 C C . GLU A 1 105 ? -8.947 6.380 -4.011 1.00 93.50 105 GLU A C 1
ATOM 798 O O . GLU A 1 105 ? -9.796 5.520 -3.763 1.00 93.50 105 GLU A O 1
ATOM 803 N N . ARG A 1 106 ? -9.197 7.681 -3.816 1.00 88.31 106 ARG A N 1
ATOM 804 C CA . ARG A 1 106 ? -10.493 8.229 -3.383 1.00 88.31 106 ARG A CA 1
ATOM 805 C C . ARG A 1 106 ? -11.010 9.257 -4.376 1.00 88.31 106 ARG A C 1
ATOM 807 O O . ARG A 1 106 ? -10.904 10.469 -4.192 1.00 88.31 106 ARG A O 1
ATOM 814 N N . TYR A 1 107 ? -11.607 8.748 -5.445 1.00 78.88 107 TYR A N 1
ATOM 815 C CA . TYR A 1 107 ? -12.345 9.561 -6.403 1.00 78.88 107 TYR A CA 1
ATOM 816 C C . TYR A 1 107 ? -13.777 9.748 -5.884 1.00 78.88 107 TYR A C 1
ATOM 818 O O . TYR A 1 107 ? -14.590 8.826 -5.949 1.00 78.88 107 TYR A O 1
ATOM 826 N N . HIS A 1 108 ? -14.042 10.916 -5.299 1.00 62.78 108 HIS A N 1
ATOM 827 C CA . HIS A 1 108 ? -15.382 11.361 -4.912 1.00 62.78 108 HIS A CA 1
ATOM 828 C C . HIS A 1 108 ? -16.101 12.045 -6.077 1.00 62.78 108 HIS A C 1
ATOM 830 O O . HIS A 1 108 ? -15.411 12.677 -6.912 1.00 62.78 108 HIS A O 1
#

Foldseek 3Di:
DDDDDDDDPPPPPPPPPPPPPPPDPPPPPPQDKDKDKFFFADDDPQWTAGPNDIAGADPQAWEWEWEADPNDTDTDGDDPVVDDGGFIWMFIAGSVRHTRYIYTYDYD

Organism: NCBI:txid1121391